Protein AF-A0A7X5WLH2-F1 (afdb_monomer)

Solvent-accessible surface area (backbone atoms only — not comparable to full-atom values): 3793 Å² total; per-residue (Å²): 141,82,86,79,78,73,68,89,63,80,48,94,65,39,51,66,50,97,89,66,48,80,44,70,51,85,88,52,56,87,76,49,82,82,45,54,62,70,56,58,52,55,74,70,58,78,87,81,56,94,90,71,129

Secondary structure (DSSP, 8-state):
-----------SSEEE-TTS-EEEPPP-GGGTTT--HHHHHHHHPPP--TT--

Structure (mmCIF, N/CA/C/O backbone):
data_AF-A0A7X5WLH2-F1
#
_entry.id   AF-A0A7X5WLH2-F1
#
loop_
_atom_site.group_PDB
_atom_site.id
_atom_site.type_symbol
_atom_site.label_atom_id
_atom_site.label_alt_id
_atom_site.label_comp_id
_atom_site.label_asym_id
_atom_site.label_entity_id
_atom_site.label_seq_id
_atom_site.pdbx_PDB_ins_code
_atom_site.Cartn_x
_atom_site.Cartn_y
_atom_site.Cartn_z
_atom_site.occupancy
_atom_site.B_iso_or_equiv
_atom_site.auth_seq_id
_atom_site.auth_comp_id
_atom_site.auth_asym_id
_atom_site.auth_atom_id
_atom_site.pdbx_PDB_model_num
ATOM 1 N N . MET A 1 1 ? 32.602 -12.683 -14.375 1.00 49.50 1 MET A N 1
ATOM 2 C CA . MET A 1 1 ? 31.342 -13.435 -14.494 1.00 49.50 1 MET A CA 1
ATOM 3 C C . MET A 1 1 ? 30.269 -12.615 -13.812 1.00 49.50 1 MET A C 1
ATOM 5 O O . MET A 1 1 ? 30.313 -12.537 -12.597 1.00 49.50 1 MET A O 1
ATOM 9 N N . SER A 1 2 ? 29.388 -11.975 -14.575 1.00 59.44 2 SER A N 1
ATOM 10 C CA . SER A 1 2 ? 28.089 -11.516 -14.075 1.00 59.44 2 SER A CA 1
ATOM 11 C C . SER A 1 2 ? 27.122 -11.673 -15.230 1.00 59.44 2 SER A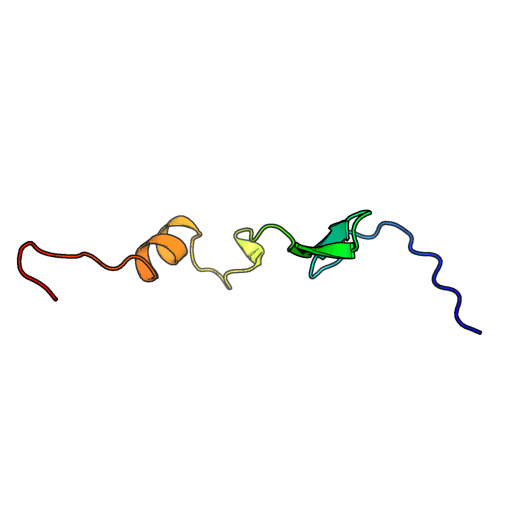 C 1
ATOM 13 O O . SER A 1 2 ? 27.028 -10.824 -16.112 1.00 59.44 2 SER A O 1
ATOM 15 N N . ASP A 1 3 ? 26.543 -12.862 -15.270 1.00 54.00 3 ASP A N 1
ATOM 16 C CA . ASP A 1 3 ? 25.480 -13.248 -16.174 1.00 54.00 3 ASP A CA 1
ATOM 17 C C . ASP A 1 3 ? 24.184 -12.745 -15.533 1.00 54.00 3 ASP A C 1
ATOM 19 O O . ASP A 1 3 ? 23.640 -13.381 -14.633 1.00 54.00 3 ASP A O 1
ATOM 23 N N . THR A 1 4 ? 23.744 -11.542 -15.900 1.00 57.31 4 THR A N 1
ATOM 24 C CA . THR A 1 4 ? 22.402 -11.065 -15.545 1.00 57.31 4 THR A CA 1
ATOM 25 C C . THR A 1 4 ? 21.476 -11.374 -16.714 1.00 57.31 4 THR A C 1
ATOM 27 O O . THR A 1 4 ? 20.897 -10.484 -17.331 1.00 57.31 4 THR A O 1
ATOM 30 N N . SER A 1 5 ? 21.380 -12.654 -17.077 1.00 54.12 5 SER A N 1
ATOM 31 C CA . SER A 1 5 ? 20.266 -13.140 -17.881 1.00 54.12 5 SER A CA 1
ATOM 32 C C . SER A 1 5 ? 19.030 -13.132 -16.982 1.00 54.12 5 SER A C 1
ATOM 34 O O . SER A 1 5 ? 18.725 -14.105 -16.293 1.00 54.12 5 SER A O 1
ATOM 36 N N . THR A 1 6 ? 18.365 -11.978 -16.909 1.00 55.50 6 THR A N 1
ATOM 37 C CA . THR A 1 6 ? 17.065 -11.842 -16.255 1.00 55.50 6 THR A CA 1
ATOM 38 C C . THR A 1 6 ? 16.053 -12.594 -17.109 1.00 55.50 6 THR A C 1
ATOM 40 O O . THR A 1 6 ? 15.431 -12.029 -18.004 1.00 55.50 6 THR A O 1
ATOM 43 N N . ALA A 1 7 ? 15.888 -13.890 -16.852 1.00 52.50 7 ALA A N 1
ATOM 44 C CA . ALA A 1 7 ? 14.576 -14.484 -17.036 1.00 52.50 7 ALA A CA 1
ATOM 45 C C . ALA A 1 7 ? 13.601 -13.602 -16.246 1.00 52.50 7 ALA A C 1
ATOM 47 O O . ALA A 1 7 ? 13.886 -13.312 -15.081 1.00 52.50 7 ALA A O 1
ATOM 48 N N . GLU A 1 8 ? 12.518 -13.142 -16.876 1.00 58.47 8 GLU A N 1
ATOM 49 C CA . GLU A 1 8 ? 11.425 -12.357 -16.280 1.00 58.47 8 GLU A CA 1
ATOM 50 C C . GLU A 1 8 ? 10.686 -13.181 -15.208 1.00 58.47 8 GLU A C 1
ATOM 52 O O . GLU A 1 8 ? 9.497 -13.461 -15.285 1.00 58.47 8 GLU A O 1
ATOM 57 N N . THR A 1 9 ? 11.419 -13.639 -14.201 1.00 56.41 9 THR A N 1
ATOM 58 C CA . THR A 1 9 ? 10.849 -14.065 -12.937 1.00 56.41 9 THR A CA 1
ATOM 59 C C . THR A 1 9 ? 10.309 -12.785 -12.340 1.00 56.41 9 THR A C 1
ATOM 61 O O . THR A 1 9 ? 11.088 -11.851 -12.128 1.00 56.41 9 THR A O 1
ATOM 64 N N . GLU A 1 10 ? 8.993 -12.708 -12.144 1.00 64.44 10 GLU A N 1
ATOM 65 C CA . GLU A 1 10 ? 8.377 -11.577 -11.462 1.00 64.44 10 GLU A CA 1
ATOM 66 C C . GLU A 1 10 ? 9.195 -11.275 -10.208 1.00 64.44 10 GLU A C 1
ATOM 68 O O . GLU A 1 10 ? 9.350 -12.109 -9.312 1.00 64.44 10 GLU A O 1
ATOM 73 N N . SER A 1 11 ? 9.830 -10.106 -10.204 1.00 79.25 11 SER A N 1
ATOM 74 C CA . SER A 1 11 ? 10.668 -9.699 -9.091 1.00 79.25 11 SER A CA 1
ATOM 75 C C . SER A 1 11 ? 9.791 -9.643 -7.851 1.00 79.25 11 SER A C 1
ATOM 77 O O . SER A 1 11 ? 8.764 -8.964 -7.838 1.00 79.25 11 SER A O 1
ATOM 79 N N . GLN A 1 12 ? 10.222 -10.321 -6.786 1.00 83.69 12 GLN A N 1
ATOM 80 C CA . GLN A 1 12 ? 9.500 -10.342 -5.512 1.00 83.69 12 GLN A CA 1
ATOM 81 C C . GLN A 1 12 ? 9.259 -8.932 -4.934 1.00 83.69 12 GLN A C 1
ATOM 83 O O . GLN A 1 12 ? 8.376 -8.754 -4.096 1.00 83.69 12 GLN A O 1
ATOM 88 N N . PHE A 1 13 ? 10.020 -7.934 -5.402 1.00 87.06 13 PHE A N 1
ATOM 89 C CA . PHE A 1 13 ? 9.949 -6.543 -4.963 1.00 87.06 13 PHE A CA 1
ATOM 90 C C . PHE A 1 13 ? 9.278 -5.604 -5.981 1.00 87.06 13 PHE A C 1
ATOM 92 O O . PHE A 1 13 ? 8.476 -4.757 -5.590 1.00 87.06 13 PHE A O 1
ATOM 99 N N . GLY A 1 14 ? 9.581 -5.736 -7.275 1.00 91.19 14 GLY A N 1
ATOM 100 C CA . GLY A 1 14 ? 9.173 -4.783 -8.316 1.00 91.19 14 GLY A CA 1
ATOM 101 C C . GLY A 1 14 ? 10.169 -4.696 -9.475 1.00 91.19 14 GLY A C 1
ATOM 102 O O . GLY A 1 14 ? 11.181 -5.400 -9.491 1.00 91.19 14 GLY A O 1
ATOM 103 N N . THR A 1 15 ? 9.898 -3.834 -10.450 1.00 93.06 15 THR A N 1
ATOM 104 C CA . THR A 1 15 ? 10.691 -3.686 -11.685 1.00 93.06 15 THR A CA 1
ATOM 105 C C . THR A 1 15 ? 11.139 -2.241 -11.899 1.00 93.06 15 THR A C 1
ATOM 107 O O . THR A 1 15 ? 10.707 -1.345 -11.181 1.00 93.06 15 THR A O 1
ATOM 110 N N . PHE A 1 16 ? 12.039 -2.013 -12.854 1.00 93.44 16 PHE A N 1
ATOM 111 C CA . PHE A 1 16 ? 12.401 -0.669 -13.304 1.00 93.44 16 PHE A CA 1
ATOM 112 C C . PHE A 1 16 ? 11.855 -0.457 -14.714 1.00 93.44 16 PHE A C 1
ATOM 114 O O . PHE A 1 16 ? 12.000 -1.343 -15.559 1.00 93.44 16 PHE A O 1
ATOM 121 N N . ASP A 1 17 ? 11.224 0.691 -14.955 1.00 92.25 17 ASP A N 1
ATOM 122 C CA . ASP A 1 17 ? 10.774 1.069 -16.294 1.00 92.25 17 ASP A CA 1
ATOM 123 C C . ASP A 1 17 ? 11.949 1.525 -17.186 1.00 92.25 17 ASP A C 1
ATOM 125 O O . ASP A 1 17 ? 13.108 1.577 -16.763 1.00 92.25 17 ASP A O 1
ATOM 129 N N . SER A 1 18 ? 11.659 1.841 -18.451 1.00 92.94 18 SER A N 1
ATOM 130 C CA . SER A 1 18 ? 12.670 2.269 -19.428 1.00 92.94 18 SER A CA 1
ATOM 131 C C . SER A 1 18 ? 13.363 3.585 -19.075 1.00 92.94 18 SER A C 1
ATOM 133 O O . SER A 1 18 ? 14.472 3.829 -19.547 1.00 92.94 18 SER A O 1
ATOM 135 N N . ASP A 1 19 ? 12.721 4.415 -18.256 1.00 95.25 19 ASP A N 1
ATOM 136 C CA . ASP A 1 19 ? 13.245 5.700 -17.801 1.00 95.25 19 ASP A CA 1
ATOM 137 C C . ASP A 1 19 ? 14.025 5.555 -16.479 1.00 95.25 19 ASP A C 1
ATOM 139 O O . ASP A 1 19 ? 14.590 6.524 -15.969 1.00 95.25 19 ASP A O 1
ATOM 143 N N . GLY A 1 20 ? 14.111 4.330 -15.945 1.00 94.06 20 GLY A N 1
ATOM 144 C CA . GLY A 1 20 ? 14.820 3.994 -14.717 1.00 94.06 20 GLY A CA 1
ATOM 145 C C . GLY A 1 20 ? 14.016 4.248 -13.442 1.00 94.06 20 GLY A C 1
ATOM 146 O O . GLY A 1 20 ? 14.594 4.212 -12.353 1.00 94.06 20 GLY A O 1
ATOM 147 N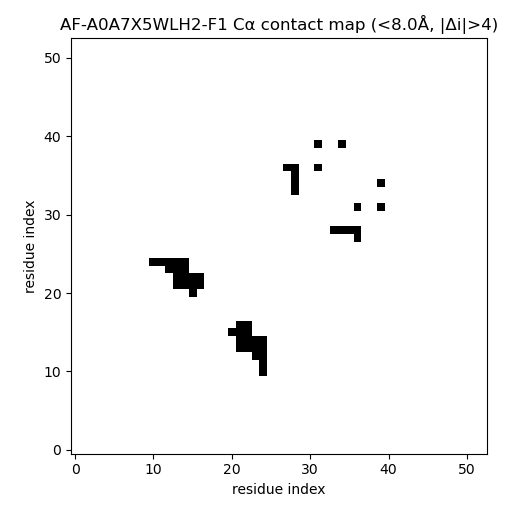 N . ASN A 1 21 ? 12.705 4.491 -13.535 1.00 96.31 21 ASN A N 1
ATOM 148 C CA . ASN A 1 21 ? 11.857 4.632 -12.357 1.00 96.31 21 ASN A CA 1
ATOM 149 C C . ASN A 1 21 ? 11.510 3.260 -11.786 1.00 96.31 21 ASN A C 1
ATOM 151 O O . ASN A 1 21 ? 11.226 2.308 -12.512 1.00 96.31 21 ASN A O 1
ATOM 155 N N . TYR A 1 22 ? 11.499 3.172 -10.460 1.00 93.38 22 TYR A N 1
ATOM 156 C CA . TYR A 1 22 ? 11.088 1.960 -9.770 1.00 93.38 22 TYR A CA 1
ATOM 157 C C . TYR A 1 22 ? 9.562 1.823 -9.757 1.00 93.38 22 TYR A C 1
ATOM 159 O O . TYR A 1 22 ? 8.853 2.704 -9.268 1.00 93.38 22 TYR A O 1
ATOM 167 N N . VAL A 1 23 ? 9.077 0.683 -10.239 1.00 93.81 23 VAL A N 1
ATOM 168 C CA . VAL A 1 23 ? 7.677 0.264 -10.213 1.00 93.81 23 VAL A CA 1
ATOM 169 C C . VAL A 1 23 ? 7.544 -0.895 -9.217 1.00 93.81 23 VAL A C 1
ATOM 171 O O . VAL A 1 23 ? 7.927 -2.026 -9.537 1.00 93.81 23 VAL A O 1
ATOM 174 N N . PRO A 1 24 ? 7.039 -0.650 -7.994 1.00 93.56 24 PRO A N 1
ATOM 175 C CA . PRO A 1 24 ? 6.871 -1.704 -6.998 1.00 93.56 24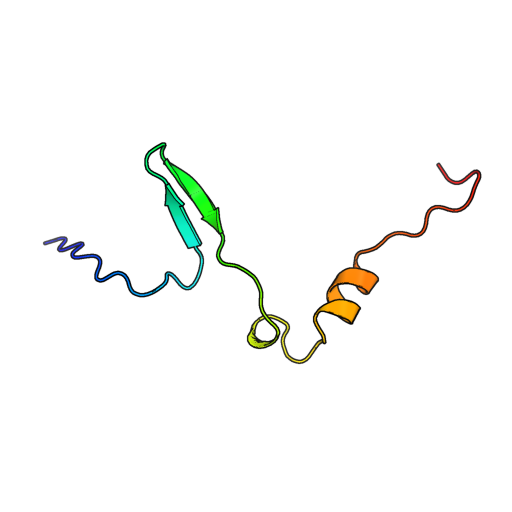 PRO A CA 1
ATOM 176 C C . PRO A 1 24 ? 5.853 -2.753 -7.458 1.00 93.56 24 PRO A C 1
ATOM 178 O O . PRO A 1 24 ? 4.913 -2.448 -8.194 1.00 93.56 24 PRO A O 1
ATO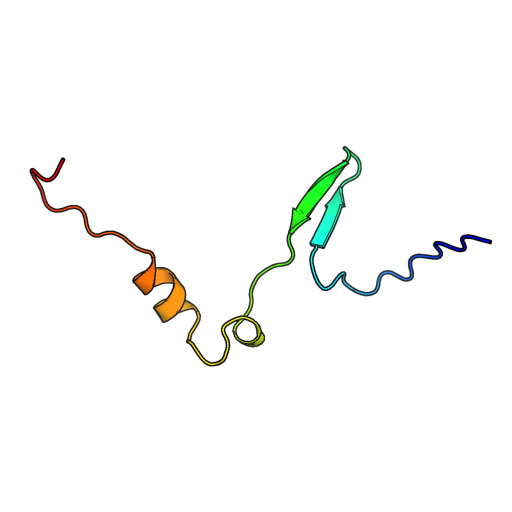M 181 N N . ARG A 1 25 ? 6.014 -3.995 -6.988 1.00 93.50 25 ARG A N 1
ATOM 182 C CA . ARG A 1 25 ? 5.003 -5.043 -7.171 1.00 93.50 25 ARG A CA 1
ATOM 183 C C . ARG A 1 25 ? 3.716 -4.668 -6.424 1.00 93.50 25 ARG A C 1
ATOM 185 O O . ARG A 1 25 ? 3.761 -4.076 -5.347 1.00 93.50 25 ARG A O 1
ATOM 192 N N . GLN A 1 26 ? 2.570 -5.064 -6.974 1.00 91.69 26 GLN A N 1
ATOM 193 C CA . GLN A 1 26 ? 1.284 -4.979 -6.286 1.00 91.69 26 GLN A CA 1
ATOM 194 C C . GLN A 1 26 ? 1.265 -5.856 -5.023 1.00 91.69 26 GLN A C 1
ATOM 196 O O . GLN A 1 26 ? 1.648 -7.026 -5.078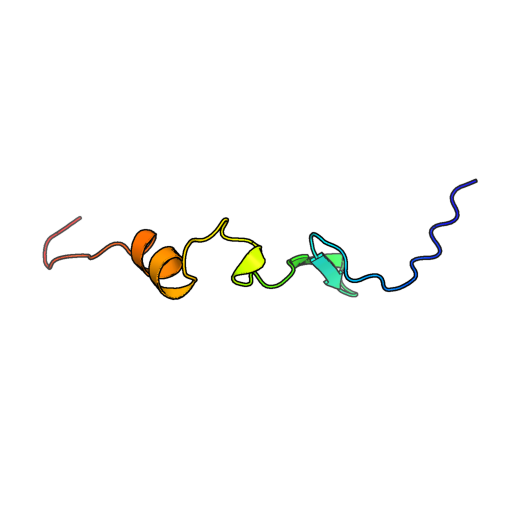 1.00 91.69 26 GLN A O 1
ATOM 201 N N . ILE A 1 27 ? 0.773 -5.297 -3.915 1.00 89.62 27 ILE A N 1
ATOM 202 C CA . ILE A 1 27 ? 0.501 -6.026 -2.670 1.00 89.62 27 ILE A CA 1
ATOM 203 C C . ILE A 1 27 ? -0.799 -6.824 -2.817 1.00 89.62 27 ILE A C 1
ATOM 205 O O . ILE A 1 27 ? -1.801 -6.292 -3.298 1.00 89.62 27 ILE A O 1
ATOM 209 N N . ILE A 1 28 ? -0.767 -8.091 -2.410 1.00 89.12 28 ILE A N 1
ATOM 210 C CA . ILE A 1 28 ? -1.909 -9.017 -2.395 1.00 89.12 28 ILE A CA 1
ATOM 211 C C . ILE A 1 28 ? -2.079 -9.630 -0.997 1.00 89.12 28 ILE A C 1
ATOM 213 O O . ILE A 1 28 ? -1.191 -9.507 -0.159 1.00 89.12 28 ILE A O 1
ATOM 217 N N . ASP A 1 29 ? -3.173 -10.349 -0.744 1.00 88.38 29 ASP A N 1
ATOM 218 C CA . ASP A 1 29 ? -3.499 -10.910 0.583 1.00 88.38 29 ASP A CA 1
ATOM 219 C C . ASP A 1 29 ? -2.373 -11.758 1.199 1.00 88.38 29 ASP A C 1
ATOM 221 O O . ASP A 1 29 ? -2.134 -11.733 2.407 1.00 88.38 29 ASP A O 1
ATOM 225 N N . ALA A 1 30 ? -1.626 -12.485 0.361 1.00 89.06 30 ALA A N 1
ATOM 226 C CA . ALA A 1 30 ? -0.497 -13.305 0.798 1.00 89.06 30 ALA A CA 1
ATOM 227 C C . ALA A 1 30 ? 0.638 -12.489 1.450 1.00 89.06 30 ALA A C 1
ATOM 229 O O . ALA A 1 30 ? 1.423 -13.039 2.222 1.00 89.06 30 ALA A O 1
ATOM 230 N N . ASP A 1 31 ? 0.718 -11.189 1.165 1.00 88.62 31 ASP A N 1
ATOM 231 C CA . ASP A 1 31 ? 1.745 -10.286 1.683 1.00 88.62 31 ASP A CA 1
ATOM 232 C C . ASP A 1 31 ? 1.413 -9.742 3.083 1.00 88.62 31 ASP A C 1
ATOM 234 O O . ASP A 1 31 ? 2.293 -9.228 3.773 1.00 88.62 31 ASP A O 1
ATOM 238 N N . LEU A 1 32 ? 0.158 -9.861 3.525 1.00 88.62 32 LEU A N 1
ATOM 239 C CA . LEU A 1 32 ? -0.356 -9.210 4.735 1.00 88.62 32 LEU A CA 1
ATOM 240 C C . LEU A 1 32 ? -0.343 -10.108 5.980 1.00 88.62 32 LEU A C 1
ATOM 242 O O . LEU A 1 32 ? -0.892 -9.750 7.019 1.00 88.62 32 LEU A O 1
ATOM 246 N N . GLY A 1 33 ? 0.282 -11.28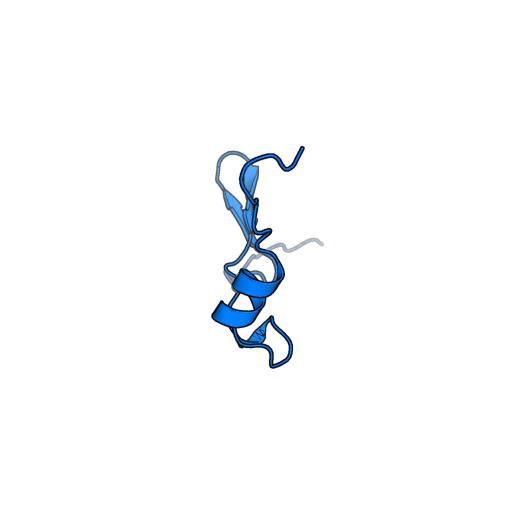7 5.904 1.00 86.19 33 GLY A N 1
ATOM 247 C CA . GLY A 1 33 ? 0.477 -12.157 7.069 1.00 86.19 33 GLY A CA 1
ATOM 248 C C . GLY A 1 33 ? -0.821 -12.680 7.699 1.00 86.19 33 GLY A C 1
ATOM 249 O O . GLY A 1 33 ? -0.837 -12.975 8.892 1.00 86.19 33 GLY A O 1
ATOM 250 N N . GLY A 1 34 ? -1.895 -12.800 6.910 1.00 84.06 34 GLY A N 1
ATOM 251 C CA . GLY A 1 34 ? -3.210 -13.263 7.366 1.00 84.06 34 GLY A CA 1
ATOM 252 C C . GLY A 1 34 ? -4.189 -12.151 7.753 1.00 84.06 34 GLY A C 1
ATOM 253 O O . GLY A 1 34 ? -5.274 -12.464 8.237 1.00 84.06 34 GLY A O 1
ATOM 254 N N . VAL A 1 35 ? -3.823 -10.884 7.544 1.00 88.75 35 VAL A N 1
ATOM 255 C CA . VAL A 1 35 ? -4.744 -9.742 7.620 1.00 88.75 35 VAL A CA 1
ATOM 256 C C . VAL A 1 35 ? -5.429 -9.561 6.266 1.00 88.75 35 VAL A C 1
ATOM 258 O O . VAL A 1 35 ? -4.779 -9.666 5.227 1.00 88.75 35 VAL A O 1
ATOM 261 N N . ASP A 1 36 ? -6.734 -9.300 6.281 1.00 88.88 36 ASP A N 1
ATOM 262 C CA . ASP A 1 36 ? -7.493 -8.987 5.071 1.00 88.88 36 ASP A CA 1
ATOM 263 C C . ASP A 1 36 ? -7.077 -7.621 4.499 1.00 88.88 36 ASP A C 1
ATOM 265 O O . ASP A 1 36 ? -6.786 -6.681 5.246 1.00 88.88 36 ASP A O 1
ATOM 269 N N . ILE A 1 37 ? -7.032 -7.499 3.172 1.00 88.25 37 ILE A N 1
ATOM 270 C CA . ILE A 1 37 ? -6.572 -6.277 2.511 1.00 88.25 37 ILE A CA 1
ATOM 271 C C . ILE A 1 37 ? -7.458 -5.062 2.825 1.00 88.25 37 ILE A C 1
ATOM 273 O O . ILE A 1 37 ? -6.931 -3.967 3.037 1.00 88.25 37 ILE A O 1
ATOM 277 N N . ASP A 1 38 ? -8.774 -5.245 2.951 1.00 87.75 38 ASP A N 1
ATOM 278 C CA . ASP A 1 38 ? -9.710 -4.165 3.277 1.00 87.75 38 ASP A CA 1
ATOM 279 C C . ASP A 1 38 ? -9.514 -3.687 4.724 1.00 87.75 38 ASP A C 1
ATOM 281 O O . ASP A 1 38 ? -9.584 -2.486 5.025 1.00 87.75 38 ASP A O 1
ATOM 285 N N . GLU A 1 39 ? -9.198 -4.616 5.629 1.00 87.50 39 GLU A N 1
ATOM 286 C CA . GLU A 1 39 ? -8.857 -4.300 7.014 1.00 87.50 39 GLU A CA 1
ATOM 287 C C . GLU A 1 39 ? -7.515 -3.565 7.110 1.00 87.50 39 GLU A C 1
ATOM 289 O O . GLU A 1 39 ? -7.419 -2.550 7.806 1.00 87.50 39 GLU A O 1
ATOM 294 N N . ALA A 1 40 ? -6.499 -4.003 6.361 1.00 87.69 40 ALA A N 1
ATOM 295 C CA . ALA A 1 40 ? -5.203 -3.331 6.306 1.00 87.69 40 ALA A CA 1
ATOM 296 C C . ALA A 1 40 ? -5.334 -1.882 5.806 1.00 87.69 40 ALA A C 1
ATOM 298 O O . ALA A 1 40 ? -4.747 -0.968 6.394 1.00 87.69 40 ALA A O 1
ATOM 299 N N . TYR A 1 41 ? -6.151 -1.646 4.774 1.00 86.62 41 TYR A N 1
ATOM 300 C CA . TYR A 1 41 ? -6.442 -0.295 4.301 1.00 86.62 41 TYR A CA 1
ATOM 301 C C . TYR A 1 41 ? -7.109 0.545 5.384 1.00 86.62 41 TYR A C 1
ATOM 303 O O . TYR A 1 41 ? -6.614 1.625 5.714 1.00 86.62 41 TYR A O 1
ATOM 311 N N . THR A 1 42 ? -8.180 0.030 5.984 1.00 88.00 42 THR A N 1
ATOM 312 C CA . THR A 1 42 ? -8.938 0.739 7.022 1.00 88.00 42 THR A CA 1
ATOM 313 C C . THR A 1 42 ? -8.075 1.061 8.241 1.00 88.00 42 THR A C 1
ATOM 315 O O . THR A 1 42 ? -8.174 2.155 8.789 1.00 88.00 42 THR A O 1
ATOM 318 N N . SER A 1 43 ? -7.163 0.165 8.628 1.00 86.12 43 SER A N 1
ATOM 319 C CA . SER A 1 43 ? -6.240 0.386 9.746 1.00 86.12 43 SER A CA 1
ATOM 320 C C . SER A 1 43 ? -5.300 1.577 9.536 1.00 86.12 43 SER A C 1
ATOM 322 O O . SER A 1 43 ? -4.795 2.126 10.515 1.00 86.12 43 SER A O 1
ATOM 324 N N . THR A 1 44 ? -5.015 1.948 8.2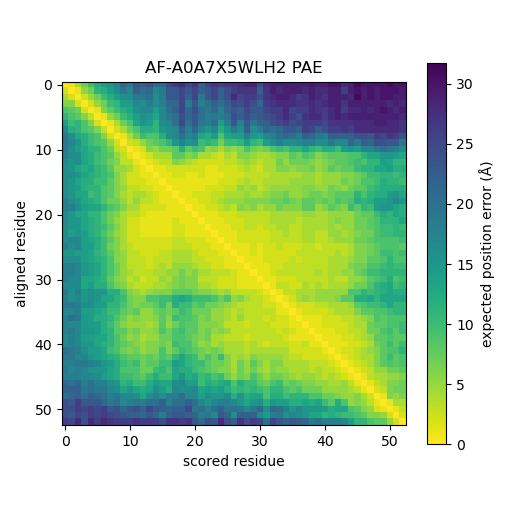89 1.00 84.06 44 THR A N 1
ATOM 325 C CA . THR A 1 44 ? -4.161 3.104 7.965 1.00 84.06 44 THR A CA 1
ATOM 326 C C . THR A 1 44 ? -4.958 4.374 7.694 1.00 84.06 44 THR A C 1
ATOM 328 O O . THR A 1 44 ? -4.380 5.461 7.632 1.00 84.06 44 THR A O 1
ATOM 331 N N . MET A 1 45 ? -6.280 4.261 7.542 1.00 86.56 45 MET A N 1
ATOM 332 C CA . MET A 1 45 ? -7.140 5.416 7.347 1.00 86.56 45 MET A CA 1
ATOM 333 C C . MET A 1 45 ? -7.261 6.197 8.652 1.00 86.56 45 MET A C 1
ATOM 335 O O . MET A 1 45 ? -7.536 5.650 9.717 1.00 86.56 45 MET A O 1
ATOM 339 N N . VAL A 1 46 ? -7.071 7.509 8.552 1.00 85.44 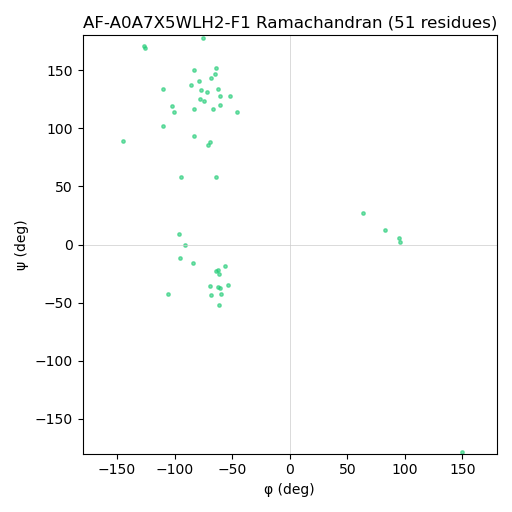46 VAL A N 1
ATOM 340 C CA . VAL A 1 46 ? -7.286 8.437 9.659 1.00 85.44 46 VAL A CA 1
ATOM 341 C C . VAL A 1 46 ? -8.622 9.125 9.433 1.00 85.44 46 VAL A C 1
ATOM 343 O O . VAL A 1 46 ? -8.811 9.811 8.428 1.00 85.44 46 VAL A O 1
ATOM 346 N N . THR A 1 47 ? -9.548 8.952 10.371 1.00 81.62 47 THR A N 1
ATOM 347 C CA . THR A 1 47 ? -10.791 9.723 10.388 1.00 81.62 47 THR A CA 1
ATOM 348 C C . THR A 1 47 ? -10.477 11.135 10.866 1.00 81.62 47 THR A C 1
ATOM 350 O O . THR A 1 47 ? -9.932 11.309 11.953 1.00 81.62 47 THR A O 1
ATOM 353 N N . VAL A 1 48 ? -10.818 12.138 10.059 1.00 83.12 48 VAL A N 1
ATOM 354 C CA . VAL A 1 48 ? -10.734 13.548 10.455 1.00 83.12 48 VAL A CA 1
ATOM 355 C C . VAL A 1 48 ? -12.137 14.010 10.825 1.00 83.12 48 VAL A C 1
ATOM 357 O O . VAL A 1 48 ? -13.023 14.041 9.969 1.00 83.12 48 VAL A O 1
ATOM 360 N N . GLU A 1 49 ? -12.352 14.339 12.097 1.00 82.69 49 GLU A N 1
ATOM 361 C CA . GLU A 1 49 ? -13.588 14.980 12.547 1.00 82.69 49 GLU A CA 1
ATOM 362 C C . GLU A 1 49 ? -13.524 16.500 12.327 1.00 82.69 49 GLU A C 1
ATOM 364 O O . GLU A 1 49 ? -12.447 17.105 12.349 1.00 82.69 49 GLU A O 1
ATOM 369 N N . ASP A 1 50 ? -14.683 17.128 12.097 1.00 76.31 50 ASP A N 1
ATOM 370 C CA . ASP A 1 50 ? -14.762 18.567 11.831 1.00 76.31 50 ASP A CA 1
ATOM 371 C C . ASP A 1 50 ? -14.217 19.362 13.031 1.00 76.31 50 ASP A C 1
ATOM 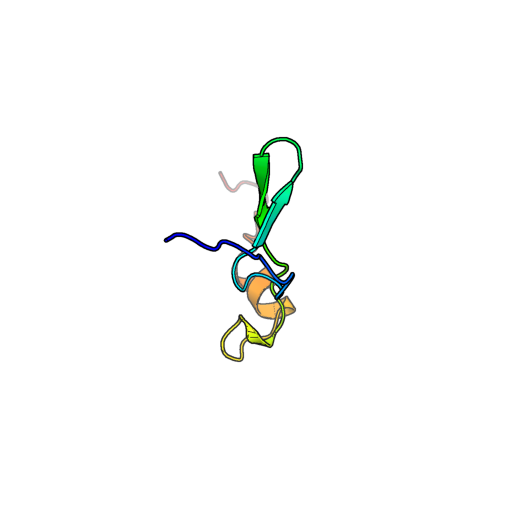373 O O . ASP A 1 50 ? -14.699 19.235 14.158 1.00 76.31 50 ASP A O 1
ATOM 377 N N . GLY A 1 51 ? -13.172 20.158 12.791 1.00 80.31 51 GLY A N 1
ATOM 378 C CA . GLY A 1 51 ? -12.459 20.913 13.824 1.00 80.31 51 GLY A CA 1
ATOM 379 C C . GLY A 1 51 ? -11.194 20.258 14.396 1.00 80.31 51 GLY A C 1
ATOM 380 O O . GLY A 1 51 ? -10.567 20.867 15.265 1.00 80.31 51 GLY A O 1
ATOM 381 N N . GLN A 1 52 ? -10.774 19.078 13.922 1.00 68.69 52 GLN A N 1
ATOM 382 C CA . GLN A 1 52 ? -9.451 18.531 14.246 1.00 68.69 52 GLN A CA 1
ATOM 383 C C . GLN A 1 52 ? -8.362 19.106 13.319 1.00 68.69 52 GLN A C 1
ATOM 385 O O . GLN A 1 52 ? -8.388 18.889 12.107 1.00 68.69 52 GLN A O 1
ATOM 390 N N . LEU A 1 53 ? -7.412 19.841 13.915 1.00 65.12 53 LEU A N 1
ATOM 391 C CA . LEU A 1 53 ? -6.077 20.137 13.373 1.00 65.12 53 LEU A CA 1
ATOM 392 C C . LEU A 1 53 ? -5.047 19.213 14.024 1.00 65.12 53 LEU A C 1
ATOM 394 O O . LEU A 1 53 ? -5.152 19.019 15.259 1.00 65.12 53 LEU A O 1
#

Sequence (53 aa):
MSDTSTAETESQFGTFDSDGNYVPRQIIDADLGGVDIDEAYTSTMVTVEDGQL

Mean predicted aligned error: 10.1 Å

pLDDT: mean 81.38, std 13.53, range [49.5, 96.31]

Foldseek 3Di:
DDPPPPPPPPPPFFDADPVRDTDGDDDDCVNVVNDDPVRVVVVPDDDDDPPDD

Radius of gyration: 18.3 Å; Cα contacts (8 Å, |Δi|>4): 25; chains: 1; bounding box: 46×35×34 Å

Nearest PDB structures (foldseek):
  7ohv-assembly1_m  TM=2.647E-01  e=6.641E+00  Saccharomyces cerevisiae S288C
  6ywy-assembly1_3  TM=2.669E-01  e=6.641E+00  Neurospora crassa